Protein AF-A0A6G0Z1P2-F1 (afdb_monomer_lite)

Organism: Aphis craccivora (NCBI:txid307492)

Sequence (79 aa):
HKFIIQAFQSIALRFITKAPWYVSNFTLHNDLKITNTTELAKTMYKRFHQNLCTHSNALISHTSTFTLPKNPPRRLKRK

Radius of gyration: 17.96 Å; chains: 1; bounding box: 46×30×46 Å

Secondary structure (DSSP, 8-state):
-HHHHHHHHHHHHHHHHT--TTS-HHHHHHHTTPPPHHHHHHHHHHHHHHHHHT-SSHHHHHH---SPPP---------

pLDDT: mean 82.76, std 9.42, range [58.47, 95.0]

Foldseek 3Di:
DLVVVQVVVLVVLCVVVVDDPPDDSVNSCVVVVPDGPVVVVLVVLQVVLVVQCPDPDPVSNVPRDNDDPDPPPPDDPDD

Structure (mmCIF, N/CA/C/O backbone):
data_AF-A0A6G0Z1P2-F1
#
_entry.id   AF-A0A6G0Z1P2-F1
#
loop_
_atom_site.group_PDB
_atom_site.id
_atom_site.type_symbol
_atom_site.label_atom_id
_atom_site.label_alt_id
_atom_site.label_comp_id
_atom_site.label_asym_id
_atom_site.label_entity_id
_atom_site.label_seq_id
_atom_site.pdbx_PDB_ins_code
_atom_site.Cartn_x
_atom_site.Cartn_y
_atom_site.Cartn_z
_atom_site.occupancy
_atom_site.B_iso_or_equiv
_atom_site.auth_seq_id
_atom_site.auth_comp_id
_atom_site.auth_asym_id
_atom_site.auth_atom_id
_atom_site.pdbx_PDB_model_num
ATOM 1 N N . HIS A 1 1 ? 10.435 -5.683 1.784 1.00 58.47 1 HIS A N 1
ATOM 2 C CA . HIS A 1 1 ? 9.923 -4.487 1.084 1.00 58.47 1 HIS A CA 1
ATOM 3 C C . HIS A 1 1 ? 8.395 -4.432 1.108 1.00 58.47 1 HIS A C 1
ATOM 5 O O . HIS A 1 1 ? 7.865 -3.511 1.706 1.00 58.47 1 HIS A O 1
ATOM 11 N N . LYS A 1 2 ? 7.687 -5.452 0.588 1.00 67.94 2 LYS A N 1
ATOM 12 C CA . LYS A 1 2 ? 6.208 -5.546 0.588 1.00 67.94 2 LYS A CA 1
ATOM 13 C C . LYS A 1 2 ? 5.530 -5.183 1.926 1.00 67.94 2 LYS A C 1
ATOM 15 O O . LYS A 1 2 ? 4.626 -4.362 1.930 1.00 67.94 2 LYS A O 1
ATOM 20 N N . PHE A 1 3 ? 5.999 -5.741 3.045 1.00 76.19 3 PHE A N 1
ATOM 21 C CA . PHE A 1 3 ? 5.392 -5.508 4.364 1.00 76.19 3 PHE A CA 1
ATOM 22 C C . PHE A 1 3 ? 5.619 -4.098 4.928 1.00 76.19 3 PHE A C 1
ATOM 24 O O . PHE A 1 3 ? 4.750 -3.578 5.614 1.00 76.19 3 PHE A O 1
ATOM 31 N N . ILE A 1 4 ? 6.746 -3.455 4.601 1.00 85.06 4 ILE A N 1
ATOM 32 C CA . ILE A 1 4 ? 7.075 -2.109 5.103 1.00 85.06 4 ILE A CA 1
ATOM 33 C C . ILE A 1 4 ? 6.128 -1.079 4.487 1.00 85.06 4 ILE A C 1
ATOM 35 O O . ILE A 1 4 ? 5.551 -0.265 5.197 1.00 85.06 4 ILE A O 1
ATOM 39 N N . ILE A 1 5 ? 5.917 -1.153 3.169 1.00 86.00 5 ILE A N 1
ATOM 40 C CA . ILE A 1 5 ? 5.038 -0.206 2.472 1.00 86.00 5 ILE A CA 1
ATOM 41 C C . ILE A 1 5 ? 3.577 -0.412 2.898 1.00 86.00 5 ILE A C 1
ATOM 43 O O . ILE A 1 5 ? 2.855 0.558 3.096 1.00 86.00 5 ILE A O 1
ATOM 47 N N . GLN A 1 6 ? 3.145 -1.660 3.104 1.00 86.81 6 GLN A N 1
ATOM 48 C CA . GLN A 1 6 ? 1.793 -1.948 3.589 1.00 86.81 6 GLN A CA 1
ATOM 49 C C . GLN A 1 6 ? 1.563 -1.439 5.023 1.00 86.81 6 GLN A C 1
ATOM 51 O O . GLN A 1 6 ? 0.494 -0.901 5.323 1.00 86.81 6 GLN A O 1
ATOM 56 N N . ALA A 1 7 ? 2.566 -1.565 5.898 1.00 89.31 7 ALA A N 1
ATOM 57 C CA . ALA A 1 7 ? 2.518 -1.001 7.245 1.00 89.31 7 ALA A CA 1
ATOM 58 C C . ALA A 1 7 ? 2.437 0.531 7.201 1.00 89.31 7 ALA A C 1
ATOM 60 O O . ALA A 1 7 ? 1.566 1.114 7.842 1.00 89.31 7 ALA A O 1
ATOM 61 N N . PHE A 1 8 ? 3.271 1.170 6.376 1.00 90.69 8 PHE A N 1
ATOM 62 C CA . PHE A 1 8 ? 3.221 2.615 6.160 1.00 90.69 8 PHE A CA 1
ATOM 63 C C . PHE A 1 8 ? 1.846 3.075 5.656 1.00 90.69 8 PHE A C 1
ATOM 65 O O . PHE A 1 8 ? 1.273 4.006 6.216 1.00 90.69 8 PHE A O 1
ATOM 72 N N . GLN A 1 9 ? 1.275 2.383 4.662 1.00 91.38 9 GLN A N 1
ATOM 73 C CA . GLN A 1 9 ? -0.070 2.680 4.162 1.00 91.38 9 GLN A CA 1
ATOM 74 C C . GLN A 1 9 ? -1.111 2.584 5.285 1.00 91.38 9 GLN A C 1
ATOM 76 O O . GLN A 1 9 ? -1.920 3.490 5.445 1.00 91.38 9 GLN A O 1
ATOM 81 N N . SER A 1 10 ? -1.068 1.524 6.094 1.00 90.94 10 SER A N 1
ATOM 82 C CA . SER A 1 10 ? -2.023 1.325 7.194 1.00 90.94 10 SER A CA 1
ATOM 83 C C . SER A 1 10 ? -1.932 2.436 8.250 1.00 90.94 10 SER A C 1
ATOM 85 O O . SER A 1 10 ? -2.959 2.906 8.740 1.00 90.94 10 SER A O 1
ATOM 87 N N . ILE A 1 11 ? -0.715 2.887 8.574 1.00 92.25 11 ILE A N 1
ATOM 88 C CA . ILE A 1 11 ? -0.473 3.997 9.509 1.00 92.25 11 ILE A CA 1
ATOM 89 C C . ILE A 1 11 ? -1.000 5.313 8.928 1.00 92.25 11 ILE A C 1
ATOM 91 O O . ILE A 1 11 ? -1.730 6.031 9.609 1.00 92.25 11 ILE A O 1
ATOM 95 N N . ALA A 1 12 ? -0.676 5.612 7.669 1.00 93.31 12 ALA A N 1
ATOM 96 C CA . ALA A 1 12 ? -1.109 6.835 7.002 1.00 93.31 12 ALA A CA 1
ATOM 97 C C . ALA A 1 12 ? -2.640 6.923 6.902 1.00 93.31 12 ALA A C 1
ATOM 99 O O . ALA A 1 12 ? -3.217 7.951 7.251 1.00 93.31 12 ALA A O 1
ATOM 100 N N . LEU A 1 13 ? -3.306 5.834 6.500 1.00 92.38 13 LEU A N 1
ATOM 101 C CA . LEU A 1 13 ? -4.769 5.780 6.422 1.00 92.38 13 LEU A CA 1
ATOM 102 C C . LEU A 1 13 ? -5.412 6.068 7.774 1.00 92.38 13 LEU A C 1
ATOM 104 O O . LEU A 1 13 ? -6.297 6.913 7.864 1.00 92.38 13 LEU A O 1
ATOM 108 N N . ARG A 1 14 ? -4.923 5.419 8.832 1.00 94.44 14 ARG A N 1
ATOM 109 C CA . ARG A 1 14 ? -5.431 5.608 10.192 1.00 94.44 14 ARG A CA 1
ATOM 110 C C . ARG A 1 14 ? -5.196 7.024 10.715 1.00 94.44 14 ARG A C 1
ATOM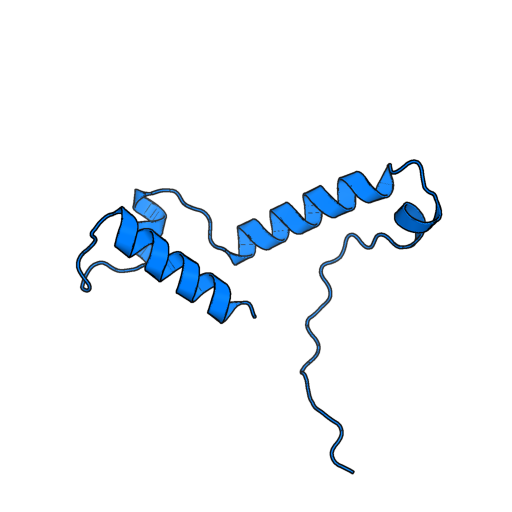 112 O O . ARG A 1 14 ? -6.058 7.570 11.398 1.00 94.44 14 ARG A O 1
ATOM 119 N N . PHE A 1 15 ? -4.053 7.625 10.386 1.00 95.00 15 PHE A N 1
ATOM 120 C CA . PHE A 1 15 ? -3.739 9.003 10.761 1.00 95.00 15 PHE A CA 1
ATOM 121 C C . PHE A 1 15 ? -4.694 10.012 10.108 1.00 95.00 15 PHE A C 1
ATOM 123 O O . PHE A 1 15 ? -5.170 10.925 10.786 1.00 95.00 15 PHE A O 1
ATOM 130 N N . ILE A 1 16 ? -5.003 9.821 8.821 1.00 94.69 16 ILE A N 1
ATOM 131 C CA . ILE A 1 16 ? -5.903 10.690 8.050 1.00 94.69 16 ILE A CA 1
ATOM 132 C C . ILE A 1 16 ? -7.349 10.547 8.534 1.00 94.69 16 ILE A C 1
ATOM 134 O O . ILE A 1 16 ? -8.011 11.551 8.783 1.00 94.69 16 ILE A O 1
ATOM 138 N N . THR A 1 17 ? -7.836 9.316 8.711 1.00 93.75 17 THR A N 1
ATOM 139 C CA . THR A 1 17 ? -9.227 9.062 9.125 1.00 93.75 17 THR A CA 1
ATOM 140 C C . THR A 1 17 ? -9.465 9.207 10.624 1.00 93.75 17 THR A C 1
ATOM 142 O O . THR A 1 17 ? -10.602 9.079 11.069 1.00 93.75 17 THR A O 1
ATOM 145 N N . LYS A 1 18 ? -8.407 9.444 11.413 1.00 94.50 18 LYS A N 1
ATOM 146 C CA . LYS A 1 18 ? -8.449 9.457 12.885 1.00 94.50 18 LYS A CA 1
ATOM 147 C C . LYS A 1 18 ? -9.073 8.180 13.468 1.00 94.50 18 LYS A C 1
ATOM 149 O O . LYS A 1 18 ? -9.725 8.212 14.508 1.00 94.50 18 LYS A O 1
ATOM 154 N N . ALA A 1 19 ? -8.867 7.046 12.800 1.00 92.81 19 ALA A N 1
ATOM 155 C CA . ALA A 1 19 ? -9.544 5.808 13.153 1.00 92.81 19 ALA A CA 1
ATOM 156 C C . ALA A 1 19 ? -8.995 5.177 14.455 1.00 92.81 19 ALA A C 1
ATOM 158 O O . ALA A 1 19 ? -7.780 4.969 14.578 1.00 92.81 19 ALA A O 1
ATOM 159 N N . PRO A 1 20 ? -9.872 4.788 15.399 1.00 93.81 20 PRO A N 1
ATOM 160 C CA . PRO A 1 20 ? -9.484 4.116 16.639 1.00 93.81 20 PRO A CA 1
ATOM 161 C C . PRO A 1 20 ? -8.774 2.785 16.398 1.00 93.81 20 PRO A C 1
ATOM 163 O O . PRO A 1 20 ? -9.079 2.081 15.440 1.00 93.81 20 PRO A O 1
ATOM 166 N N . TRP A 1 21 ? -7.866 2.395 17.294 1.00 89.06 21 TRP A N 1
ATOM 167 C CA . TRP A 1 21 ? -7.026 1.192 17.162 1.00 8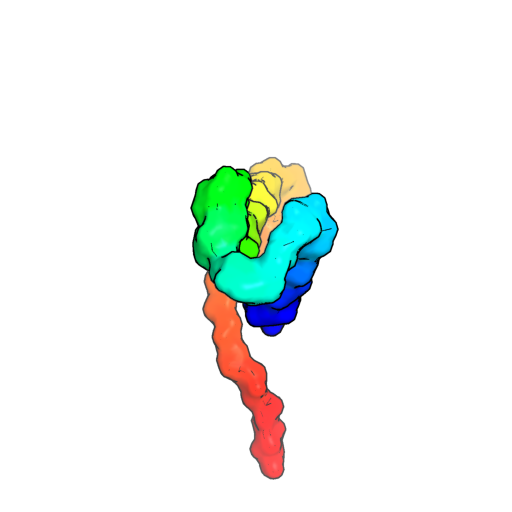9.06 21 TRP A CA 1
ATOM 168 C C . TRP A 1 21 ? -7.810 -0.121 16.997 1.00 89.06 21 TRP A C 1
ATOM 170 O O . TRP A 1 21 ? -7.328 -1.028 16.325 1.00 89.06 21 TRP A O 1
ATOM 180 N N . TYR A 1 22 ? -9.023 -0.205 17.549 1.00 92.38 22 TYR A N 1
ATOM 181 C CA . TYR A 1 22 ? -9.900 -1.372 17.425 1.00 92.38 22 TYR A CA 1
ATOM 182 C C . TYR A 1 22 ? -10.530 -1.522 16.030 1.00 92.38 22 TYR A C 1
ATOM 184 O O . TYR A 1 22 ? -11.042 -2.588 15.695 1.00 92.38 22 TYR A O 1
ATOM 192 N N . VAL A 1 23 ? -10.494 -0.480 15.191 1.00 91.81 23 VAL A N 1
ATOM 193 C CA . VAL A 1 23 ? -10.942 -0.576 13.798 1.00 91.81 23 VAL A CA 1
ATOM 194 C C . VAL A 1 23 ? -9.913 -1.372 13.010 1.00 91.81 23 VAL A C 1
ATOM 196 O O . VAL A 1 23 ? -8.741 -0.995 12.952 1.00 91.81 23 VAL A O 1
ATOM 199 N N . SER A 1 24 ? -10.342 -2.460 12.373 1.00 91.88 24 SER A N 1
ATOM 200 C CA . SER A 1 24 ? -9.445 -3.297 11.579 1.00 91.88 24 SER A CA 1
ATOM 201 C C . SER A 1 24 ? -8.946 -2.562 10.325 1.00 91.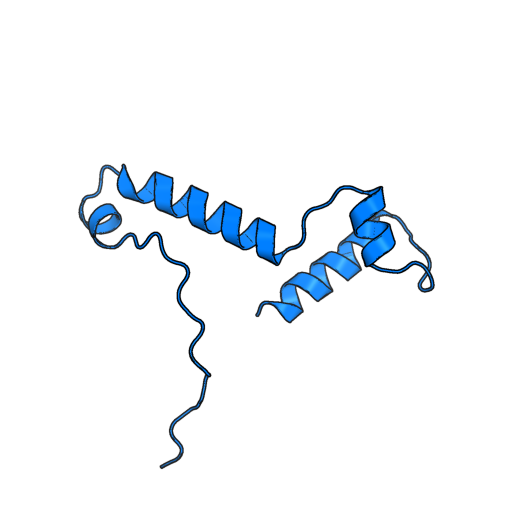88 24 SER A C 1
ATOM 203 O O . SER A 1 24 ? -9.658 -1.750 9.732 1.00 91.88 24 SER A O 1
ATOM 205 N N . ASN A 1 25 ? -7.728 -2.877 9.871 1.00 89.56 25 ASN A N 1
ATOM 206 C CA . ASN A 1 25 ? -7.222 -2.333 8.604 1.00 89.56 25 ASN A CA 1
ATOM 207 C C . ASN A 1 25 ? -8.100 -2.768 7.418 1.00 89.56 25 ASN A C 1
ATOM 209 O O . ASN A 1 25 ? -8.267 -2.005 6.475 1.00 89.56 25 ASN A O 1
ATOM 213 N N . PHE A 1 26 ? -8.697 -3.963 7.477 1.00 89.69 26 PHE A N 1
ATOM 214 C CA . PHE A 1 26 ? -9.622 -4.452 6.453 1.00 89.69 26 PHE A CA 1
ATOM 215 C C . PHE A 1 26 ? -10.859 -3.555 6.321 1.00 89.69 26 PHE A C 1
ATOM 217 O O . PHE A 1 26 ? -11.219 -3.174 5.210 1.00 89.69 26 PHE A O 1
ATOM 224 N N . THR A 1 27 ? -11.457 -3.158 7.447 1.00 91.06 27 THR A N 1
ATOM 225 C CA . THR A 1 27 ? -12.594 -2.226 7.478 1.00 91.06 27 THR A CA 1
ATOM 226 C C . THR A 1 27 ? -12.214 -0.883 6.857 1.00 91.06 27 THR A C 1
ATOM 228 O O . THR A 1 27 ? -12.903 -0.415 5.962 1.00 91.06 27 THR A O 1
ATOM 231 N N . LEU A 1 28 ? -11.057 -0.320 7.231 1.00 90.94 28 LEU A N 1
ATOM 232 C CA . LEU A 1 28 ? -10.569 0.938 6.649 1.00 90.94 28 LEU A CA 1
ATOM 233 C C . LEU A 1 28 ? -10.360 0.850 5.134 1.00 90.94 28 LEU A C 1
ATOM 235 O O . LEU A 1 28 ? -10.676 1.792 4.414 1.00 90.94 28 LEU A O 1
ATOM 239 N N . HIS A 1 29 ? -9.836 -0.271 4.639 1.00 90.75 29 HIS A N 1
ATOM 240 C CA . HIS A 1 29 ? -9.645 -0.472 3.205 1.00 90.75 29 HIS A CA 1
ATOM 241 C C . HIS A 1 29 ? -10.970 -0.568 2.440 1.00 90.75 29 HIS A C 1
ATOM 243 O O . HIS A 1 29 ? -11.080 0.026 1.366 1.00 90.75 29 HIS A O 1
ATOM 249 N N . ASN A 1 30 ? -11.965 -1.271 2.989 1.00 91.31 30 ASN A N 1
ATOM 250 C CA . ASN A 1 30 ? -13.285 -1.395 2.369 1.00 91.31 30 ASN A CA 1
ATOM 251 C C . ASN A 1 30 ? -14.056 -0.075 2.380 1.00 91.31 30 ASN A C 1
ATOM 253 O O . ASN A 1 30 ? -14.553 0.337 1.332 1.00 91.31 30 ASN A O 1
ATOM 257 N N . ASP A 1 31 ? -14.102 0.610 3.523 1.00 91.19 31 ASP A N 1
ATOM 258 C CA . ASP A 1 31 ? -14.851 1.862 3.674 1.00 91.19 31 ASP A CA 1
ATOM 259 C C . ASP A 1 31 ? -14.285 2.960 2.770 1.00 91.19 31 ASP A C 1
ATOM 261 O O . ASP A 1 31 ? -15.027 3.662 2.083 1.00 91.19 31 ASP A O 1
ATOM 265 N N . LEU A 1 32 ? -12.954 3.069 2.707 1.00 89.69 32 LEU A N 1
ATOM 266 C CA . LEU A 1 32 ? -12.278 4.046 1.852 1.00 89.69 32 LEU A CA 1
ATOM 267 C C . LEU A 1 32 ? -12.186 3.598 0.385 1.00 89.69 32 LEU A C 1
ATOM 269 O O . LEU A 1 32 ? -11.747 4.378 -0.460 1.00 89.69 32 LEU A O 1
ATOM 273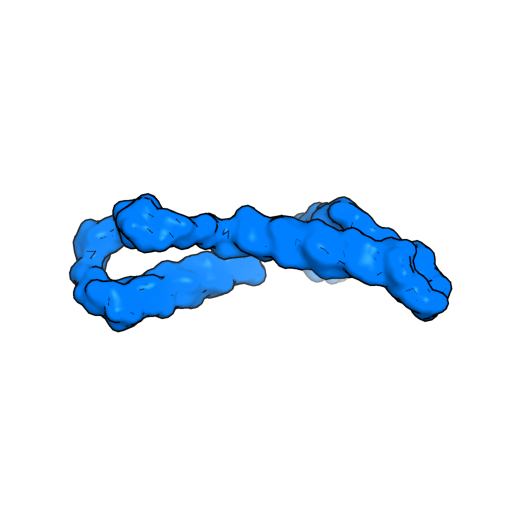 N N . LYS A 1 33 ? -12.565 2.351 0.070 1.00 90.25 33 LYS A N 1
ATOM 274 C CA . LYS A 1 33 ? -12.417 1.721 -1.255 1.00 90.25 33 LYS A CA 1
ATOM 275 C C . LYS A 1 33 ? -10.982 1.808 -1.803 1.00 90.25 33 LYS A C 1
ATOM 277 O O . LYS A 1 33 ? -10.767 1.971 -3.005 1.00 90.25 33 LYS A O 1
ATOM 282 N N . ILE A 1 34 ? -9.982 1.706 -0.923 1.00 87.94 34 ILE A N 1
ATOM 283 C CA . ILE A 1 34 ? -8.564 1.848 -1.283 1.00 87.94 34 ILE A CA 1
ATOM 284 C C . ILE A 1 34 ? -7.954 0.478 -1.559 1.00 87.94 34 ILE A C 1
ATOM 286 O O . ILE A 1 34 ? -7.867 -0.372 -0.672 1.00 87.94 34 ILE A O 1
ATOM 290 N N . THR A 1 35 ? -7.439 0.302 -2.776 1.00 84.75 35 THR A N 1
ATOM 291 C CA . THR A 1 35 ? -6.753 -0.924 -3.200 1.00 84.75 35 THR A CA 1
ATOM 292 C C . THR A 1 35 ? -5.513 -1.215 -2.358 1.00 84.75 35 THR A C 1
ATOM 294 O O . THR A 1 35 ? -4.769 -0.309 -1.962 1.00 84.75 35 THR A O 1
ATOM 297 N N . ASN A 1 36 ? -5.236 -2.499 -2.155 1.00 82.75 36 ASN A N 1
ATOM 298 C CA . ASN A 1 36 ? -4.057 -2.950 -1.426 1.00 82.75 36 ASN A CA 1
ATOM 299 C C . ASN A 1 36 ? -2.761 -2.486 -2.108 1.00 82.75 36 ASN A C 1
ATOM 301 O O . ASN A 1 36 ? -2.641 -2.541 -3.335 1.00 82.75 36 ASN A O 1
ATOM 305 N N . THR A 1 37 ? -1.738 -2.142 -1.312 1.00 83.62 37 THR A N 1
ATOM 306 C CA . THR A 1 37 ? -0.417 -1.697 -1.807 1.00 83.62 37 THR A CA 1
ATOM 307 C C . THR A 1 37 ? 0.140 -2.611 -2.894 1.00 83.62 37 THR A C 1
ATOM 309 O O . THR A 1 37 ? 0.787 -2.173 -3.838 1.00 83.62 37 THR A O 1
ATOM 312 N N . THR A 1 38 ? -0.076 -3.918 -2.738 1.00 83.31 38 THR A N 1
ATOM 313 C CA . THR A 1 38 ? 0.502 -4.924 -3.629 1.00 83.31 38 THR A CA 1
ATOM 314 C C . THR A 1 38 ? -0.158 -4.938 -4.995 1.00 83.31 38 THR A C 1
ATOM 316 O O . THR A 1 38 ? 0.535 -5.115 -5.988 1.00 83.31 38 THR A O 1
ATOM 319 N N . GLU A 1 39 ? -1.470 -4.735 -5.062 1.00 85.38 39 GLU A N 1
ATOM 320 C CA . GLU A 1 39 ? -2.191 -4.639 -6.328 1.00 85.38 39 GLU A CA 1
ATOM 321 C C . GLU A 1 39 ? -1.876 -3.320 -7.010 1.00 85.38 39 GLU A C 1
ATOM 323 O O . GLU A 1 39 ? -1.560 -3.313 -8.197 1.00 85.38 39 GLU A O 1
ATOM 328 N N . LEU A 1 40 ? -1.834 -2.231 -6.239 1.00 87.44 40 LEU A N 1
ATOM 329 C CA . LEU A 1 40 ? -1.418 -0.932 -6.744 1.00 87.44 40 LEU A CA 1
ATOM 330 C C . LEU A 1 40 ? -0.008 -0.996 -7.344 1.00 87.44 40 LEU A C 1
ATOM 332 O O . LEU A 1 40 ? 0.189 -0.587 -8.484 1.00 87.44 40 LEU A O 1
ATOM 336 N N . ALA A 1 41 ? 0.954 -1.587 -6.631 1.00 85.62 41 ALA A N 1
ATOM 337 C CA . ALA A 1 41 ? 2.321 -1.756 -7.118 1.00 85.62 41 ALA A CA 1
ATOM 338 C C . ALA A 1 41 ? 2.379 -2.577 -8.416 1.00 85.62 41 ALA A C 1
ATOM 340 O O . ALA A 1 41 ? 3.109 -2.213 -9.335 1.00 85.62 41 ALA A O 1
ATOM 341 N N . LYS A 1 42 ? 1.582 -3.651 -8.531 1.00 86.31 42 LYS A N 1
ATOM 342 C CA . LYS A 1 42 ? 1.479 -4.434 -9.774 1.00 86.31 42 LYS A CA 1
ATOM 343 C C . LYS A 1 42 ? 0.925 -3.593 -10.922 1.00 86.31 42 LYS A C 1
ATOM 345 O O . LYS A 1 42 ? 1.456 -3.654 -12.028 1.00 86.31 42 LYS A O 1
ATOM 350 N N . THR A 1 43 ? -0.126 -2.818 -10.674 1.00 88.56 43 THR A N 1
ATOM 351 C CA . THR A 1 43 ? -0.746 -1.954 -11.686 1.00 88.56 43 THR A CA 1
ATOM 352 C C . THR A 1 43 ? 0.218 -0.867 -12.145 1.00 88.56 43 THR A C 1
ATOM 354 O O . THR A 1 43 ? 0.373 -0.665 -13.347 1.00 88.56 43 THR A O 1
ATOM 357 N N . MET A 1 44 ? 0.913 -0.211 -11.213 1.00 87.50 44 MET A N 1
ATOM 358 C CA . MET A 1 44 ? 1.919 0.804 -11.538 1.00 87.50 44 MET A CA 1
ATOM 359 C C . MET A 1 44 ? 3.080 0.204 -12.328 1.00 87.50 44 MET A C 1
ATOM 361 O O . MET A 1 44 ? 3.479 0.765 -13.344 1.00 87.50 44 MET A O 1
ATOM 365 N N . TYR A 1 45 ? 3.567 -0.971 -11.919 1.00 87.19 45 TYR A N 1
ATOM 366 C CA . TYR A 1 45 ? 4.618 -1.687 -12.637 1.00 87.19 45 TYR A CA 1
ATOM 367 C C . TYR A 1 45 ? 4.212 -1.996 -14.082 1.00 87.19 45 TYR A C 1
ATOM 369 O O . TYR A 1 45 ? 4.979 -1.719 -15.002 1.00 87.19 45 TYR A O 1
ATOM 377 N N . LYS A 1 46 ? 2.993 -2.513 -14.293 1.00 87.25 46 LYS A N 1
ATOM 378 C CA . LYS A 1 46 ? 2.463 -2.796 -15.635 1.00 87.25 46 LYS A CA 1
ATOM 379 C C . LYS A 1 46 ? 2.363 -1.534 -16.489 1.00 87.25 46 LYS A C 1
ATOM 381 O O . LYS A 1 46 ? 2.849 -1.547 -17.612 1.00 87.25 46 LYS A O 1
ATOM 386 N N . ARG A 1 47 ? 1.777 -0.456 -15.954 1.00 88.25 47 ARG A N 1
ATOM 387 C CA . ARG A 1 47 ? 1.636 0.827 -16.667 1.00 88.25 47 ARG A CA 1
ATOM 388 C C . ARG A 1 47 ? 2.992 1.404 -17.058 1.00 88.25 47 ARG A C 1
ATOM 390 O O . ARG A 1 47 ? 3.178 1.828 -18.190 1.00 88.25 47 ARG A O 1
ATOM 397 N N . PHE A 1 48 ? 3.950 1.375 -16.135 1.00 86.81 48 PHE A N 1
ATOM 398 C CA . PHE A 1 48 ? 5.306 1.838 -16.396 1.00 86.81 48 PHE A CA 1
ATOM 399 C C . PHE A 1 48 ? 5.956 1.048 -17.538 1.00 86.81 48 PHE A C 1
ATOM 401 O O . PHE A 1 48 ? 6.433 1.650 -18.492 1.00 86.81 48 PHE A O 1
ATOM 408 N N . HIS A 1 49 ? 5.901 -0.287 -17.502 1.00 84.12 49 HIS A N 1
ATOM 409 C CA . HIS A 1 49 ? 6.521 -1.116 -18.542 1.00 84.12 49 HIS A CA 1
ATOM 410 C C . HIS A 1 49 ? 5.795 -1.044 -19.888 1.00 84.12 49 HIS A C 1
ATOM 412 O O . HIS A 1 49 ? 6.463 -1.076 -20.914 1.00 84.12 49 HIS A O 1
ATOM 418 N N . GLN A 1 50 ? 4.469 -0.870 -19.906 1.00 84.75 50 GLN A N 1
ATOM 419 C CA . GLN A 1 50 ? 3.720 -0.607 -21.144 1.00 84.75 50 GLN A CA 1
ATOM 420 C C . GLN A 1 50 ? 4.250 0.631 -21.871 1.00 84.75 50 GLN A C 1
ATOM 422 O O . GLN A 1 50 ? 4.457 0.588 -23.079 1.00 84.75 50 GLN A O 1
ATOM 427 N N . ASN A 1 51 ? 4.538 1.699 -21.125 1.00 82.88 51 ASN A N 1
ATOM 428 C CA . ASN A 1 51 ? 5.058 2.942 -21.691 1.00 82.88 51 ASN A CA 1
ATOM 429 C C . ASN A 1 51 ? 6.524 2.824 -22.149 1.00 82.88 51 ASN A C 1
ATOM 431 O O . ASN A 1 51 ? 6.951 3.561 -23.035 1.00 82.88 51 ASN A O 1
ATOM 435 N N . LEU A 1 52 ? 7.303 1.908 -21.560 1.00 82.31 52 LEU A N 1
ATOM 436 C CA . LEU A 1 52 ? 8.694 1.666 -21.961 1.00 82.31 52 LEU A CA 1
ATOM 437 C C . LEU A 1 52 ? 8.797 0.885 -23.274 1.00 82.31 52 LEU A C 1
ATOM 439 O O . LEU A 1 52 ? 9.727 1.121 -24.043 1.00 82.31 52 LEU A O 1
ATOM 443 N N . CYS A 1 53 ? 7.844 -0.006 -23.564 1.00 74.31 53 CYS A N 1
ATOM 444 C CA . CYS A 1 53 ? 7.841 -0.765 -24.816 1.00 74.31 53 CYS A CA 1
ATOM 445 C C . CYS A 1 53 ? 7.687 0.139 -26.053 1.00 74.31 53 CYS A C 1
ATOM 447 O O . CYS A 1 53 ? 8.208 -0.188 -27.113 1.00 74.31 53 CYS A O 1
ATOM 449 N N . THR A 1 54 ? 7.011 1.283 -25.918 1.00 78.50 54 THR A N 1
ATOM 450 C CA . THR A 1 54 ? 6.789 2.261 -26.999 1.00 78.50 54 THR A CA 1
ATOM 451 C C . THR A 1 54 ? 7.762 3.443 -26.950 1.00 78.50 54 THR A C 1
ATOM 453 O O . THR A 1 54 ? 7.516 4.476 -27.571 1.00 78.50 54 THR A O 1
ATOM 456 N N . HIS A 1 55 ? 8.835 3.350 -26.163 1.00 80.69 55 HIS A N 1
ATOM 457 C CA . HIS A 1 55 ? 9.747 4.467 -25.945 1.00 80.69 55 HIS A CA 1
ATOM 458 C C . HIS A 1 55 ? 10.678 4.689 -27.152 1.00 80.69 55 HIS A C 1
ATOM 460 O O . HIS A 1 55 ? 11.197 3.737 -27.726 1.00 80.69 55 HIS A O 1
ATOM 466 N N . SER A 1 56 ? 10.937 5.957 -27.501 1.00 81.44 56 SER A N 1
ATOM 467 C CA . SER A 1 56 ? 11.781 6.344 -28.651 1.00 81.44 56 SER A CA 1
ATOM 468 C C . SER A 1 56 ? 13.219 5.803 -28.553 1.00 81.44 56 SER A C 1
ATOM 470 O O . SER A 1 56 ? 13.822 5.387 -29.538 1.00 81.44 56 SER A O 1
ATOM 472 N N . ASN A 1 57 ? 13.764 5.738 -27.336 1.00 82.06 57 ASN A N 1
ATOM 473 C CA . ASN A 1 57 ? 15.060 5.107 -27.084 1.00 82.06 57 ASN A CA 1
ATOM 474 C C . ASN A 1 57 ? 14.960 3.569 -27.130 1.00 82.06 57 ASN A C 1
ATOM 476 O O . ASN A 1 57 ? 14.448 2.954 -26.190 1.00 82.06 57 ASN A O 1
ATOM 480 N N . ALA A 1 58 ? 15.534 2.968 -28.175 1.00 79.00 58 ALA A N 1
ATOM 481 C CA . ALA A 1 58 ? 15.553 1.523 -28.402 1.00 79.00 58 ALA A CA 1
ATOM 482 C C . ALA A 1 58 ? 16.219 0.716 -27.268 1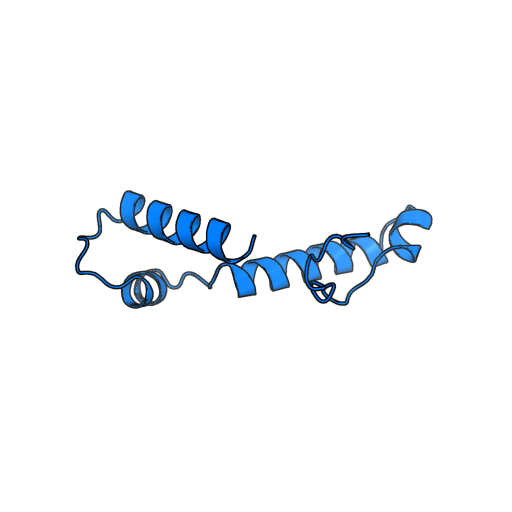.00 79.00 58 ALA A C 1
ATOM 484 O O . ALA A 1 58 ? 15.786 -0.391 -26.960 1.00 79.00 58 ALA A O 1
ATOM 485 N N . LEU A 1 59 ? 17.236 1.255 -26.584 1.00 80.75 59 LEU A N 1
ATOM 486 C CA . LEU A 1 59 ? 17.888 0.543 -25.471 1.00 80.75 59 LEU A CA 1
ATOM 487 C C . LEU A 1 59 ? 16.920 0.302 -24.305 1.00 80.75 59 LEU A C 1
ATOM 489 O O . LEU A 1 59 ? 16.977 -0.727 -23.631 1.00 80.75 59 LEU A O 1
ATOM 493 N N . ILE A 1 60 ? 16.014 1.252 -24.078 1.00 79.38 60 ILE A N 1
ATOM 494 C CA . ILE A 1 60 ? 15.027 1.204 -22.999 1.00 79.38 60 ILE A CA 1
ATOM 495 C C . ILE A 1 60 ? 13.895 0.231 -23.348 1.00 79.38 60 ILE A C 1
ATOM 497 O O . ILE A 1 60 ? 13.466 -0.543 -22.492 1.00 79.38 60 ILE A O 1
ATOM 501 N N . SER A 1 61 ? 13.440 0.215 -24.603 1.00 77.88 61 SER A N 1
ATOM 502 C CA . SER A 1 61 ? 12.409 -0.729 -25.044 1.00 77.88 61 SER A CA 1
ATOM 503 C C . SER A 1 61 ? 12.925 -2.173 -25.050 1.00 77.88 61 SER A C 1
ATOM 505 O O . SER A 1 61 ? 12.241 -3.057 -24.529 1.00 77.88 61 SER A O 1
ATOM 507 N N . HIS A 1 62 ? 14.157 -2.414 -25.513 1.00 78.38 62 HIS A N 1
ATOM 508 C CA . HIS A 1 62 ? 14.775 -3.749 -25.525 1.00 78.38 62 HIS A CA 1
ATOM 509 C C . HIS A 1 62 ? 15.053 -4.326 -24.130 1.00 78.38 62 HIS A C 1
ATOM 511 O O . HIS A 1 62 ? 15.080 -5.544 -23.967 1.00 78.38 62 HIS A O 1
ATOM 517 N N . THR A 1 63 ? 15.248 -3.479 -23.118 1.00 76.38 63 THR A N 1
ATOM 518 C CA . THR A 1 63 ? 15.487 -3.911 -21.728 1.00 76.38 63 THR A CA 1
ATOM 519 C C . THR A 1 63 ? 14.208 -3.979 -20.891 1.00 76.38 63 THR A C 1
ATOM 521 O O . THR A 1 63 ? 14.233 -4.444 -19.747 1.00 76.38 63 THR A O 1
ATOM 524 N N . SER 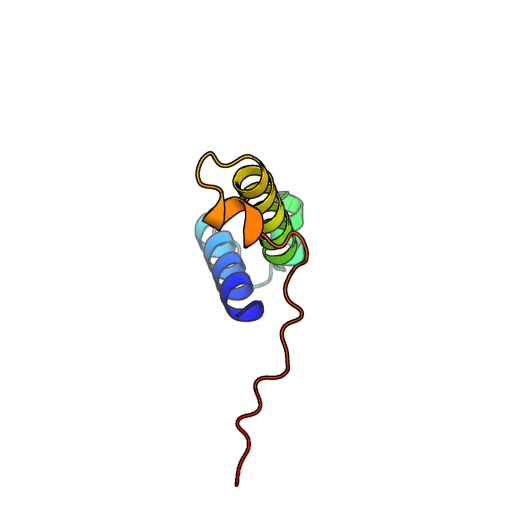A 1 64 ? 13.067 -3.559 -21.447 1.00 75.38 64 SER A N 1
ATOM 525 C CA . SER A 1 64 ? 11.784 -3.591 -20.750 1.00 75.38 64 SER A CA 1
ATOM 526 C C . SER A 1 64 ? 11.290 -5.032 -20.570 1.00 75.38 64 SER A C 1
ATOM 528 O O . SER A 1 64 ? 11.204 -5.816 -21.510 1.00 75.38 64 SER A O 1
ATOM 530 N N . THR A 1 65 ? 10.964 -5.410 -19.332 1.00 69.06 65 THR A N 1
ATOM 531 C CA . THR A 1 65 ? 10.408 -6.732 -19.006 1.00 69.06 65 THR A CA 1
ATOM 532 C C . THR A 1 65 ? 9.024 -6.560 -18.396 1.00 69.06 65 THR A C 1
ATOM 534 O O . THR A 1 65 ? 8.878 -5.938 -17.353 1.00 69.06 65 THR A O 1
ATOM 537 N N . PHE A 1 66 ? 7.986 -7.115 -19.024 1.00 66.81 66 PHE A N 1
ATOM 538 C CA . PHE A 1 66 ? 6.602 -6.973 -18.545 1.00 66.81 66 PHE A CA 1
ATOM 539 C C . PHE A 1 66 ? 6.264 -7.893 -17.353 1.00 66.81 66 PHE A C 1
ATOM 541 O O . PHE A 1 66 ? 5.227 -7.746 -16.699 1.00 66.81 66 PHE A O 1
ATOM 548 N N . THR A 1 67 ? 7.128 -8.862 -17.050 1.00 66.94 67 THR A N 1
ATOM 549 C CA . THR A 1 67 ? 6.930 -9.826 -15.967 1.00 66.94 67 THR A CA 1
ATOM 550 C C . THR A 1 67 ? 7.551 -9.322 -14.666 1.00 66.94 67 THR A C 1
ATOM 552 O O . THR A 1 67 ? 8.734 -9.012 -14.595 1.00 66.94 67 THR A O 1
ATOM 555 N N . LEU A 1 68 ? 6.741 -9.268 -13.601 1.00 68.06 68 LEU A N 1
ATOM 556 C CA . LEU A 1 68 ? 7.225 -8.922 -12.263 1.00 68.06 68 LEU A CA 1
ATOM 557 C C . LEU A 1 68 ? 8.371 -9.868 -11.878 1.00 68.06 68 LEU A C 1
ATOM 559 O O . LEU A 1 68 ? 8.153 -11.087 -11.877 1.00 68.06 68 LEU A O 1
ATOM 563 N N . PRO A 1 69 ? 9.557 -9.355 -11.507 1.00 65.75 69 PRO A N 1
ATOM 564 C CA . PRO A 1 69 ? 10.658 -10.213 -11.110 1.00 65.75 69 PRO A CA 1
ATOM 565 C C . PRO A 1 69 ? 10.227 -11.026 -9.887 1.00 65.75 69 PRO A C 1
ATOM 567 O O . PRO A 1 69 ? 9.821 -10.472 -8.859 1.00 65.75 69 PRO A O 1
ATOM 570 N N . LYS A 1 70 ? 10.287 -12.361 -9.991 1.00 61.69 70 LYS A N 1
ATOM 571 C CA . LYS A 1 70 ? 10.144 -13.232 -8.817 1.00 61.69 70 LYS A CA 1
ATOM 572 C C . LYS A 1 70 ? 11.212 -12.797 -7.827 1.00 61.69 70 LYS A C 1
ATOM 574 O O . LYS A 1 70 ? 12.380 -12.827 -8.176 1.00 61.69 70 LYS A O 1
ATOM 579 N N . ASN A 1 71 ? 10.819 -12.382 -6.622 1.00 65.00 71 ASN A N 1
ATOM 580 C CA . ASN A 1 71 ? 11.762 -11.985 -5.580 1.00 65.00 71 ASN A CA 1
ATOM 581 C C . ASN A 1 71 ? 12.532 -13.236 -5.127 1.00 65.00 71 ASN A C 1
ATOM 583 O O . ASN A 1 71 ? 11.960 -14.029 -4.367 1.00 65.00 71 ASN A O 1
ATOM 587 N N . PRO A 1 72 ? 13.785 -13.446 -5.572 1.00 64.88 72 PRO A N 1
ATOM 588 C CA . PRO A 1 72 ? 14.525 -14.615 -5.148 1.00 64.88 72 PRO A CA 1
ATOM 589 C C . PRO A 1 72 ? 14.833 -14.470 -3.651 1.00 64.88 72 PRO A C 1
ATOM 591 O O . PRO A 1 72 ? 14.972 -13.345 -3.148 1.00 64.88 72 PRO A O 1
ATOM 594 N N . PRO A 1 73 ? 14.906 -15.577 -2.896 1.00 63.28 73 PRO A N 1
ATOM 595 C CA . PRO A 1 73 ? 15.292 -15.514 -1.497 1.00 63.28 73 PRO A CA 1
ATOM 596 C C . PRO A 1 73 ? 16.671 -14.856 -1.392 1.00 63.28 73 PRO A C 1
ATOM 598 O O . PRO A 1 73 ? 17.652 -15.332 -1.963 1.00 63.28 73 PRO A O 1
ATOM 601 N N . ARG A 1 74 ? 16.740 -13.736 -0.665 1.00 66.06 74 ARG A N 1
ATOM 602 C CA . ARG A 1 74 ? 17.993 -13.046 -0.346 1.00 66.06 74 ARG A CA 1
ATOM 603 C C . ARG A 1 74 ? 18.782 -13.927 0.618 1.00 66.06 74 ARG A C 1
ATOM 605 O O . ARG A 1 74 ? 18.644 -13.807 1.831 1.00 66.06 74 ARG A O 1
ATOM 612 N N . ARG A 1 75 ? 19.585 -14.842 0.083 1.00 75.00 75 ARG A N 1
ATOM 613 C CA . ARG A 1 75 ? 20.564 -15.597 0.862 1.00 75.00 75 ARG A CA 1
ATOM 614 C C . ARG A 1 75 ? 21.947 -15.220 0.366 1.00 75.00 75 ARG A C 1
ATOM 616 O O . ARG A 1 75 ? 22.344 -15.613 -0.727 1.00 75.00 75 ARG A O 1
ATOM 623 N N . LEU A 1 76 ? 22.672 -14.458 1.180 1.00 78.44 76 LEU A N 1
ATOM 624 C CA . LEU A 1 76 ? 24.107 -14.303 0.996 1.00 78.44 76 LEU A CA 1
ATOM 625 C C . LEU A 1 76 ? 24.724 -15.701 1.116 1.00 78.44 76 LEU A C 1
ATOM 627 O O . LEU A 1 76 ? 24.463 -16.410 2.093 1.00 78.44 76 LEU A O 1
ATOM 631 N N . LYS A 1 77 ? 25.479 -16.131 0.103 1.00 71.62 77 LYS A N 1
ATOM 632 C CA . LYS A 1 77 ? 26.252 -17.372 0.180 1.00 71.62 77 LYS A CA 1
ATOM 633 C C . LYS A 1 77 ? 27.258 -17.188 1.323 1.00 71.62 77 LYS A C 1
ATOM 635 O O . LYS A 1 77 ? 28.178 -16.390 1.200 1.00 71.62 77 LYS A O 1
ATOM 640 N N . ARG A 1 78 ? 27.035 -17.858 2.457 1.00 72.31 78 ARG A N 1
ATOM 641 C CA . ARG A 1 78 ? 28.062 -17.998 3.496 1.00 72.31 78 ARG A CA 1
ATOM 642 C C . ARG A 1 78 ? 29.074 -19.011 2.956 1.00 72.31 78 ARG A C 1
ATOM 644 O O . ARG A 1 78 ? 28.645 -20.081 2.525 1.00 72.31 78 ARG A O 1
ATOM 651 N N . LYS A 1 79 ? 30.339 -18.599 2.867 1.00 73.06 79 LYS A N 1
ATOM 652 C CA . LYS A 1 79 ? 31.470 -19.455 2.496 1.00 73.06 79 LYS A CA 1
ATOM 653 C C . LYS A 1 79 ? 31.784 -20.408 3.643 1.00 73.06 79 LYS A C 1
ATOM 655 O O . LYS A 1 79 ? 31.568 -19.982 4.800 1.00 73.06 79 LYS A O 1
#